Protein AF-A0A1Y0ID50-F1 (afdb_monomer)

pLDDT: mean 90.46, std 11.88, range [51.97, 98.62]

Structure (mmCIF, N/CA/C/O backbone):
data_AF-A0A1Y0ID50-F1
#
_entry.id   AF-A0A1Y0ID50-F1
#
loop_
_atom_site.group_PDB
_atom_site.id
_atom_site.type_symbol
_atom_site.label_atom_id
_atom_site.label_alt_id
_atom_site.label_comp_id
_atom_site.label_asym_id
_atom_site.label_entity_id
_atom_site.label_seq_id
_atom_site.pdbx_PDB_ins_code
_atom_site.Cartn_x
_atom_site.Cartn_y
_atom_site.Cartn_z
_atom_site.occupancy
_atom_site.B_iso_or_equiv
_atom_site.auth_seq_id
_atom_site.auth_comp_id
_atom_site.auth_asym_id
_atom_site.auth_atom_id
_atom_site.pdbx_PDB_model_num
ATOM 1 N N . MET A 1 1 ? -12.983 4.191 16.875 1.00 61.50 1 MET A N 1
ATOM 2 C CA . MET A 1 1 ? -12.621 2.887 16.275 1.00 61.50 1 MET A CA 1
ATOM 3 C C . MET A 1 1 ? -11.115 2.748 16.394 1.00 61.50 1 MET A C 1
ATOM 5 O O . MET A 1 1 ? -10.448 3.766 16.255 1.00 61.50 1 MET A O 1
ATOM 9 N N . SER A 1 2 ? -10.588 1.576 16.750 1.00 88.12 2 SER A N 1
ATOM 10 C CA . SER A 1 2 ? -9.139 1.399 16.922 1.00 88.12 2 SER A CA 1
ATOM 11 C C . SER A 1 2 ? -8.603 0.667 15.705 1.00 88.12 2 SER A C 1
ATOM 13 O O . SER A 1 2 ? -8.829 -0.530 15.563 1.00 88.12 2 SER A O 1
ATOM 15 N N . VAL A 1 3 ? -7.922 1.388 14.813 1.00 95.94 3 VAL A N 1
ATOM 16 C CA . VAL A 1 3 ? -7.411 0.777 13.586 1.00 95.94 3 VAL A CA 1
ATOM 17 C C . VAL A 1 3 ? -6.294 -0.201 13.919 1.00 95.94 3 VAL A C 1
ATOM 19 O O . VAL A 1 3 ? -5.360 0.111 14.673 1.00 95.94 3 VAL A O 1
ATOM 22 N N . LYS A 1 4 ? -6.358 -1.384 13.306 1.00 97.50 4 LYS A N 1
ATOM 23 C CA . LYS A 1 4 ? -5.331 -2.415 13.429 1.00 97.50 4 LYS A CA 1
ATOM 24 C C . LYS A 1 4 ? -4.657 -2.655 12.087 1.00 97.50 4 LYS A C 1
ATOM 26 O O . LYS A 1 4 ? -5.315 -2.979 11.104 1.00 97.50 4 LYS A O 1
ATOM 31 N N . ILE A 1 5 ? -3.332 -2.525 12.074 1.00 97.94 5 ILE A N 1
ATOM 32 C CA . ILE A 1 5 ? -2.513 -2.788 10.891 1.00 97.94 5 ILE A CA 1
ATOM 33 C C . ILE A 1 5 ? -1.780 -4.117 11.065 1.00 97.94 5 ILE A C 1
ATOM 35 O O . ILE A 1 5 ? -1.059 -4.319 12.044 1.00 97.94 5 ILE A O 1
ATOM 39 N N . PHE A 1 6 ? -1.973 -5.008 10.102 1.00 98.12 6 PHE A N 1
ATOM 40 C CA . PHE A 1 6 ? -1.226 -6.242 9.909 1.00 98.12 6 PHE A CA 1
ATOM 41 C C . PHE A 1 6 ? -0.201 -6.034 8.796 1.00 98.12 6 PHE A C 1
ATOM 43 O O . PHE A 1 6 ? -0.345 -5.136 7.968 1.00 98.12 6 PHE A O 1
ATOM 50 N N . TYR A 1 7 ? 0.836 -6.863 8.775 1.00 97.94 7 TYR A N 1
ATOM 51 C CA . TYR A 1 7 ? 1.921 -6.763 7.804 1.00 97.94 7 TYR A CA 1
ATOM 52 C C . TYR A 1 7 ? 1.893 -7.989 6.897 1.00 97.94 7 TYR A C 1
ATOM 54 O O . TYR A 1 7 ? 1.926 -9.111 7.406 1.00 97.94 7 TYR 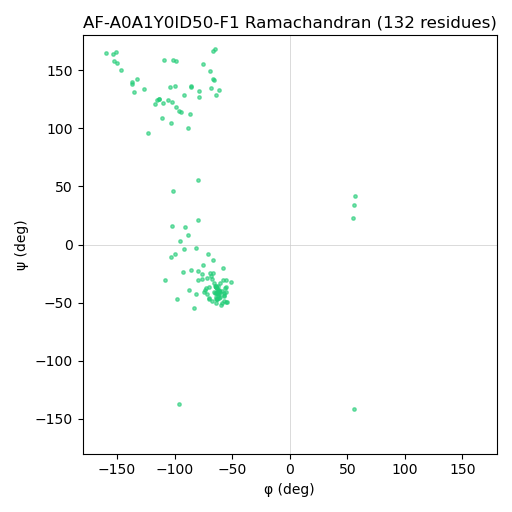A O 1
ATOM 62 N N . GLY A 1 8 ? 1.841 -7.763 5.584 1.00 97.50 8 GLY A N 1
ATOM 63 C CA . GLY A 1 8 ? 2.116 -8.789 4.580 1.00 97.50 8 GLY A CA 1
ATOM 64 C C . GLY A 1 8 ? 3.581 -9.212 4.624 1.00 97.50 8 GLY A C 1
ATOM 65 O O . GLY A 1 8 ? 4.401 -8.547 5.266 1.00 97.50 8 GLY A O 1
ATOM 66 N N . ALA A 1 9 ? 3.913 -10.316 3.963 1.00 96.75 9 ALA A N 1
ATOM 67 C CA . ALA A 1 9 ? 5.229 -10.946 4.051 1.00 96.75 9 ALA A CA 1
ATOM 68 C C . ALA A 1 9 ? 6.369 -9.964 3.723 1.00 96.75 9 ALA A C 1
ATOM 70 O O . ALA A 1 9 ? 7.287 -9.789 4.526 1.00 96.75 9 ALA A O 1
ATOM 71 N N . ASP A 1 10 ? 6.255 -9.244 2.604 1.00 95.25 10 ASP A N 1
ATOM 72 C CA . ASP A 1 10 ? 7.274 -8.290 2.153 1.00 95.25 10 ASP A CA 1
ATOM 73 C C . ASP A 1 10 ? 7.490 -7.136 3.150 1.00 95.25 10 ASP A C 1
ATOM 75 O O . ASP A 1 10 ? 8.620 -6.760 3.483 1.00 95.25 10 ASP A O 1
ATOM 79 N N . LEU A 1 11 ? 6.402 -6.570 3.675 1.00 95.44 11 LEU A N 1
ATOM 80 C CA . LEU A 1 11 ? 6.489 -5.465 4.622 1.00 95.44 11 LEU A CA 1
ATOM 81 C C . LEU A 1 11 ? 6.904 -5.922 6.027 1.00 95.44 11 LEU A C 1
ATOM 83 O O . LEU A 1 11 ? 7.538 -5.158 6.761 1.00 95.44 11 LEU A O 1
ATOM 87 N N . LEU A 1 12 ? 6.571 -7.155 6.414 1.00 96.62 12 LEU A N 1
ATOM 88 C CA . LEU A 1 12 ? 6.920 -7.737 7.708 1.00 96.62 12 LEU A CA 1
ATOM 89 C C . LEU A 1 12 ? 8.438 -7.798 7.893 1.00 96.62 12 LEU A C 1
ATOM 91 O O . LEU A 1 12 ? 8.930 -7.461 8.974 1.00 96.62 12 LEU A O 1
ATOM 95 N N . GLU A 1 13 ? 9.175 -8.158 6.844 1.00 95.69 13 GLU A N 1
ATOM 96 C CA . GLU A 1 13 ? 10.641 -8.164 6.844 1.00 95.69 13 GLU A CA 1
ATOM 97 C C . GLU A 1 13 ? 11.208 -6.748 7.003 1.00 95.69 13 GLU A C 1
ATOM 99 O O . GLU A 1 13 ? 12.181 -6.529 7.725 1.00 95.69 13 GLU A O 1
ATOM 104 N N . LYS A 1 14 ? 10.541 -5.752 6.412 1.00 95.88 14 LYS A N 1
ATOM 105 C CA . LYS A 1 14 ? 10.982 -4.349 6.372 1.00 95.88 14 LYS A CA 1
ATOM 106 C C . LYS A 1 14 ? 10.450 -3.496 7.528 1.00 95.88 14 LYS A C 1
ATOM 108 O O . LYS A 1 14 ? 10.849 -2.341 7.668 1.00 95.88 14 LYS A O 1
ATOM 113 N N . LYS A 1 15 ? 9.602 -4.040 8.411 1.00 95.06 15 LYS A N 1
ATOM 114 C CA . LYS A 1 15 ? 8.920 -3.288 9.491 1.00 95.06 15 LYS A CA 1
ATOM 115 C C . LYS A 1 15 ? 9.857 -2.575 10.467 1.00 95.06 15 LYS A C 1
ATOM 117 O O . LYS A 1 15 ? 9.435 -1.695 11.214 1.00 95.06 15 LYS A O 1
ATOM 122 N N . HIS A 1 16 ? 11.115 -3.001 10.537 1.00 95.56 16 HIS A N 1
ATOM 123 C CA . HIS A 1 16 ? 12.109 -2.421 11.430 1.00 95.56 16 HIS A CA 1
ATOM 124 C C . HIS A 1 16 ? 12.700 -1.113 10.875 1.00 95.56 16 HIS A C 1
ATOM 126 O O . HIS A 1 16 ? 13.152 -0.283 11.668 1.00 95.56 16 HIS A O 1
ATOM 132 N N . ILE A 1 17 ? 12.636 -0.903 9.554 1.00 97.38 17 ILE A N 1
ATOM 133 C CA . ILE A 1 17 ? 13.181 0.267 8.860 1.00 97.38 17 ILE A CA 1
ATOM 134 C C . ILE A 1 17 ? 12.433 1.535 9.315 1.00 97.38 17 ILE A C 1
ATOM 136 O O . ILE A 1 17 ? 11.201 1.573 9.242 1.00 97.38 17 ILE A O 1
ATOM 140 N N . PRO A 1 18 ? 13.134 2.605 9.749 1.00 97.12 18 PRO A N 1
ATOM 141 C CA . PRO A 1 18 ? 12.492 3.822 10.256 1.00 97.12 18 PRO A CA 1
ATOM 142 C C . PRO A 1 18 ? 11.493 4.460 9.285 1.00 97.12 18 PRO A C 1
ATOM 144 O O . PRO A 1 18 ? 10.407 4.859 9.699 1.00 97.12 18 PRO A O 1
ATOM 147 N N . ALA A 1 19 ? 11.823 4.504 7.991 1.00 94.81 19 ALA A N 1
ATOM 148 C CA . ALA A 1 19 ? 10.931 5.038 6.962 1.00 94.81 19 ALA A CA 1
ATOM 149 C C . ALA A 1 19 ? 9.625 4.230 6.849 1.00 94.81 19 ALA A C 1
ATOM 151 O O . ALA A 1 19 ? 8.547 4.815 6.785 1.00 94.81 19 ALA A O 1
ATOM 152 N N . VAL A 1 20 ? 9.704 2.895 6.911 1.00 96.38 20 VAL A N 1
ATOM 153 C CA . VAL A 1 20 ? 8.528 2.009 6.893 1.00 96.38 20 VAL A CA 1
ATOM 154 C C . VAL A 1 20 ? 7.661 2.245 8.126 1.00 96.38 20 VAL A C 1
ATOM 156 O O . VAL A 1 20 ? 6.454 2.430 7.999 1.00 96.38 20 VAL A O 1
ATOM 159 N N . LYS A 1 21 ? 8.265 2.313 9.320 1.00 97.12 21 LYS A N 1
ATOM 160 C CA . LYS A 1 21 ? 7.530 2.622 10.559 1.00 97.12 21 LYS A CA 1
ATOM 161 C C . LYS A 1 21 ? 6.791 3.949 10.460 1.00 97.12 21 LYS A C 1
ATOM 163 O O . LYS A 1 21 ? 5.637 4.031 10.866 1.00 97.12 21 LYS A O 1
ATOM 168 N N . HIS A 1 22 ? 7.450 4.967 9.908 1.00 95.81 22 HIS A N 1
ATOM 169 C CA . HIS A 1 22 ? 6.859 6.287 9.747 1.00 95.81 22 HIS A CA 1
ATOM 170 C C . HIS A 1 22 ? 5.645 6.261 8.810 1.00 95.81 22 HIS A C 1
ATOM 172 O O . HIS A 1 22 ? 4.594 6.782 9.179 1.00 95.81 22 HIS A O 1
ATOM 178 N N . VAL A 1 23 ? 5.760 5.599 7.653 1.00 96.50 23 VAL A N 1
ATOM 179 C CA . VAL A 1 23 ? 4.642 5.441 6.708 1.00 96.50 23 VAL A CA 1
ATOM 180 C C . VAL A 1 23 ? 3.486 4.678 7.346 1.00 96.50 23 VAL A C 1
ATOM 182 O O . VAL A 1 23 ? 2.346 5.117 7.258 1.00 96.50 23 VAL A O 1
ATOM 185 N N . ILE A 1 24 ? 3.751 3.569 8.038 1.00 97.88 24 ILE A N 1
ATOM 186 C CA . ILE A 1 24 ? 2.686 2.746 8.624 1.00 97.88 24 ILE A CA 1
ATOM 187 C C . ILE A 1 24 ? 1.994 3.431 9.803 1.00 97.88 24 ILE A C 1
ATOM 189 O O . ILE A 1 24 ? 0.773 3.340 9.927 1.00 97.88 24 ILE A O 1
ATOM 193 N N . GLN A 1 25 ? 2.735 4.172 10.627 1.00 96.56 25 GLN A N 1
ATOM 194 C CA . GLN A 1 25 ? 2.144 4.978 11.692 1.00 96.56 25 GLN A CA 1
ATOM 195 C C . GLN A 1 25 ? 1.240 6.077 11.118 1.00 96.56 25 GLN A C 1
ATOM 197 O O . GLN A 1 25 ? 0.092 6.211 11.537 1.00 96.56 25 GLN A O 1
ATOM 202 N N . ALA A 1 26 ? 1.715 6.804 10.104 1.00 96.00 26 ALA A N 1
ATOM 203 C CA . ALA A 1 26 ? 0.910 7.820 9.439 1.00 96.00 26 ALA A CA 1
ATOM 204 C C . ALA A 1 26 ? -0.312 7.208 8.730 1.00 96.00 26 ALA A C 1
ATOM 206 O O . ALA A 1 26 ? -1.382 7.811 8.714 1.00 96.00 26 ALA A O 1
ATOM 207 N N . PHE A 1 27 ? -0.177 6.013 8.146 1.00 97.50 27 PHE A N 1
ATOM 208 C CA . PHE A 1 27 ? -1.284 5.310 7.495 1.00 97.50 27 PHE A CA 1
ATOM 209 C C . PHE A 1 27 ? -2.361 4.912 8.504 1.00 97.50 27 PHE A C 1
ATOM 211 O O . PHE A 1 27 ? -3.550 5.090 8.243 1.00 97.50 27 PHE A O 1
ATOM 218 N N . LYS A 1 28 ? -1.953 4.432 9.683 1.00 97.38 28 LYS A N 1
ATOM 219 C CA . LYS A 1 28 ? -2.875 4.154 10.784 1.00 97.38 28 LYS A CA 1
ATOM 220 C C . LYS A 1 28 ? -3.642 5.414 11.190 1.00 97.38 28 LYS A C 1
ATOM 222 O O . LYS A 1 28 ? -4.867 5.381 11.219 1.00 97.38 28 LYS A O 1
ATOM 227 N N . GLU A 1 29 ? -2.944 6.524 11.422 1.00 95.81 29 GLU A N 1
ATOM 228 C CA . GLU A 1 29 ? -3.571 7.814 11.749 1.00 95.81 29 GLU A CA 1
ATOM 229 C C . GLU A 1 29 ? -4.528 8.277 10.646 1.00 95.81 29 GLU A C 1
ATOM 231 O O . GLU A 1 29 ? -5.629 8.754 10.933 1.00 95.81 29 GLU A O 1
ATOM 236 N N . TYR A 1 30 ? -4.151 8.084 9.379 1.00 95.69 30 TYR A N 1
ATOM 237 C CA . TYR A 1 30 ? -5.025 8.369 8.250 1.00 95.69 30 TYR A CA 1
ATOM 238 C C . TYR A 1 30 ? -6.311 7.538 8.331 1.00 95.69 30 TYR A C 1
ATOM 240 O O . TYR A 1 30 ? -7.399 8.109 8.291 1.00 95.69 30 TYR A O 1
ATOM 248 N N . LYS A 1 31 ? -6.229 6.217 8.502 1.00 96.19 31 LYS A N 1
ATOM 249 C CA . LYS A 1 31 ? -7.42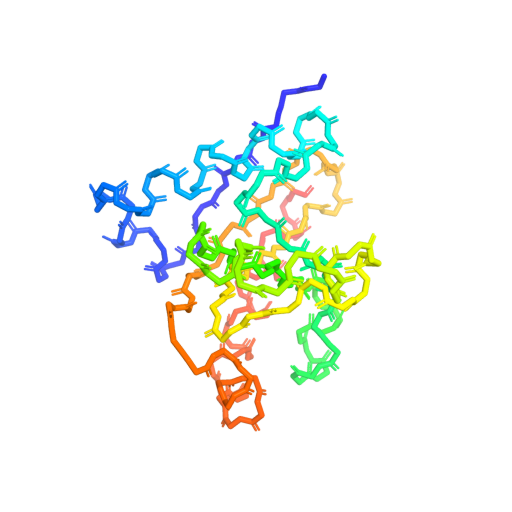5 5.361 8.567 1.00 96.19 31 LYS A CA 1
ATOM 250 C C . LYS A 1 31 ? -8.266 5.589 9.827 1.00 96.19 31 LYS A C 1
ATOM 252 O O . LYS A 1 31 ? -9.477 5.412 9.771 1.00 96.19 31 LYS A O 1
ATOM 257 N N . GLU A 1 32 ? -7.672 6.045 10.931 1.00 95.50 32 GLU A N 1
ATOM 258 C CA . GLU A 1 32 ? -8.410 6.410 12.152 1.00 95.50 32 GLU A CA 1
ATOM 259 C C . GLU A 1 32 ? -9.176 7.727 12.009 1.00 95.50 32 GLU A C 1
ATOM 261 O O . GLU A 1 32 ? -10.290 7.860 12.515 1.00 95.50 32 GLU A O 1
ATOM 266 N N . THR A 1 33 ? -8.580 8.711 11.336 1.00 94.19 33 THR A N 1
ATOM 267 C CA . THR A 1 33 ? -9.105 10.087 11.279 1.00 94.19 33 THR A CA 1
ATOM 268 C C . THR A 1 33 ? -9.795 10.425 9.963 1.00 94.19 33 THR A C 1
ATOM 270 O O . THR A 1 33 ? -10.416 11.481 9.841 1.00 94.19 33 THR A O 1
ATOM 273 N N . ASN A 1 34 ? -9.650 9.560 8.959 1.00 91.50 34 ASN A N 1
ATOM 274 C CA . ASN A 1 34 ? -9.977 9.820 7.560 1.00 91.50 34 ASN A CA 1
ATOM 275 C C . ASN A 1 34 ? -9.271 11.072 6.984 1.00 91.50 34 ASN A C 1
ATOM 277 O O . ASN A 1 34 ? -9.721 11.662 5.998 1.00 91.50 34 ASN A O 1
ATOM 281 N N . ASN A 1 35 ? -8.152 11.494 7.589 1.00 90.25 35 ASN A N 1
ATOM 282 C CA . ASN A 1 35 ? -7.348 12.626 7.139 1.00 90.25 35 ASN A CA 1
ATOM 283 C C . ASN A 1 35 ? -5.991 12.152 6.578 1.00 90.25 35 ASN A C 1
ATOM 285 O O . ASN A 1 35 ? -5.125 11.751 7.352 1.00 90.25 35 ASN A O 1
ATOM 289 N N . PRO A 1 36 ? -5.754 12.230 5.253 1.00 87.88 36 PRO A N 1
ATOM 290 C CA . PRO A 1 36 ? -4.507 11.758 4.635 1.00 87.88 36 PRO A CA 1
ATOM 291 C C . PRO A 1 36 ? -3.290 12.646 4.948 1.00 87.88 36 PRO A C 1
ATOM 293 O O . PRO A 1 36 ? -2.153 12.323 4.587 1.00 87.88 36 PRO A O 1
ATOM 296 N N . GLY A 1 37 ? -3.514 13.802 5.581 1.00 86.19 37 GLY A N 1
ATOM 297 C CA . GLY A 1 37 ? -2.473 14.766 5.896 1.00 86.19 37 GLY A CA 1
ATOM 298 C C . GLY A 1 37 ? -1.698 15.211 4.653 1.00 86.19 37 GLY A C 1
ATOM 299 O O . GLY A 1 37 ? -2.250 15.410 3.563 1.00 86.19 37 GLY A O 1
ATOM 300 N N . THR A 1 38 ? -0.388 15.385 4.835 1.00 85.00 38 THR A N 1
ATOM 301 C CA . THR A 1 38 ? 0.541 15.754 3.754 1.00 85.00 38 THR A CA 1
ATOM 302 C C . THR A 1 38 ? 1.316 14.566 3.190 1.00 85.00 38 THR A C 1
ATOM 304 O O . THR A 1 38 ? 1.980 14.734 2.173 1.00 85.00 38 THR A O 1
ATOM 307 N N . MET A 1 39 ? 1.216 13.388 3.820 1.00 88.88 39 MET A N 1
ATOM 308 C CA . MET A 1 39 ? 1.943 12.188 3.404 1.00 88.88 39 MET A CA 1
ATOM 309 C C . MET A 1 39 ? 1.183 11.381 2.358 1.00 88.88 39 MET A C 1
ATOM 311 O O . MET A 1 39 ? 1.810 10.884 1.432 1.00 88.88 39 MET A O 1
ATOM 315 N N . PHE A 1 40 ? -0.139 11.255 2.472 1.00 91.94 40 PHE A N 1
ATOM 316 C CA . PHE A 1 40 ? -0.908 10.417 1.555 1.00 91.94 40 PHE A CA 1
ATOM 317 C C . PHE A 1 40 ? -1.575 11.243 0.462 1.00 91.94 40 PHE A C 1
ATOM 319 O O . PHE A 1 40 ? -2.098 12.336 0.699 1.00 91.94 40 PHE A O 1
ATOM 326 N N . GLY A 1 41 ? -1.498 10.734 -0.760 1.00 90.50 41 GLY A N 1
ATOM 327 C CA . GLY A 1 41 ? -2.122 11.292 -1.945 1.00 90.50 41 GLY A CA 1
ATOM 328 C C . GLY A 1 41 ? -3.458 10.632 -2.243 1.00 90.50 41 GLY A C 1
ATOM 329 O O . GLY A 1 41 ? -4.280 10.429 -1.351 1.00 90.50 41 GLY A O 1
ATOM 330 N N . ARG A 1 42 ? -3.683 10.341 -3.521 1.00 90.81 42 ARG A N 1
ATOM 331 C CA . ARG A 1 42 ? -4.826 9.567 -3.982 1.00 90.81 42 ARG A CA 1
ATOM 332 C C . ARG A 1 42 ? -4.761 8.170 -3.367 1.00 90.81 42 ARG A C 1
ATOM 334 O O . ARG A 1 42 ? -3.713 7.532 -3.384 1.00 90.81 42 ARG A O 1
ATOM 341 N N . ASP A 1 43 ? -5.894 7.738 -2.839 1.00 95.00 43 ASP A N 1
ATOM 342 C CA . ASP A 1 43 ? -6.145 6.383 -2.359 1.00 95.00 43 ASP A CA 1
ATOM 343 C C . ASP A 1 43 ? -7.137 5.751 -3.337 1.00 95.00 43 ASP A C 1
ATOM 345 O O . ASP A 1 43 ? -8.185 6.348 -3.619 1.00 95.00 43 ASP A O 1
ATOM 349 N N . ALA A 1 44 ? -6.763 4.638 -3.957 1.00 94.94 44 ALA A N 1
ATOM 350 C CA . ALA A 1 44 ? -7.535 4.034 -5.029 1.00 94.94 44 ALA A CA 1
ATOM 351 C C . ALA A 1 44 ? -7.435 2.511 -5.019 1.00 94.94 44 ALA A C 1
ATOM 353 O O . ALA A 1 44 ? -6.409 1.931 -4.674 1.00 94.94 44 ALA A O 1
ATOM 354 N N . ILE A 1 45 ? -8.503 1.873 -5.491 1.00 96.69 45 ILE A N 1
ATOM 355 C CA . ILE A 1 45 ? -8.514 0.439 -5.747 1.00 96.69 45 ILE A CA 1
ATOM 356 C C . ILE A 1 45 ? -7.560 0.093 -6.901 1.00 96.69 45 ILE A C 1
ATOM 358 O O . ILE A 1 45 ? -7.449 0.817 -7.898 1.00 96.69 45 ILE A O 1
ATOM 362 N N . THR A 1 46 ? -6.882 -1.039 -6.768 1.00 96.25 46 THR A N 1
ATOM 363 C CA . THR A 1 46 ? -5.993 -1.611 -7.776 1.00 96.25 46 THR A CA 1
ATOM 364 C C . THR A 1 46 ? -6.810 -2.498 -8.709 1.00 96.25 46 THR A C 1
ATOM 366 O O . THR A 1 46 ? -7.149 -3.629 -8.383 1.00 96.25 46 THR A O 1
ATOM 369 N N . TYR A 1 47 ? -7.156 -1.978 -9.888 1.00 94.56 47 TYR A N 1
ATOM 370 C CA . TYR A 1 47 ? -8.024 -2.684 -10.843 1.00 94.56 47 TYR A CA 1
ATOM 371 C C . TYR A 1 47 ? -7.336 -3.821 -11.608 1.00 94.56 47 TYR A C 1
ATOM 373 O O . TYR A 1 47 ? -8.011 -4.627 -12.253 1.00 94.56 47 TYR A O 1
ATOM 381 N N . ARG A 1 48 ? -6.000 -3.845 -11.623 1.00 92.25 48 ARG A N 1
ATOM 382 C CA . ARG A 1 48 ? -5.206 -4.811 -12.382 1.00 92.25 48 ARG A CA 1
ATOM 383 C C . ARG A 1 48 ? -4.037 -5.323 -11.542 1.00 92.25 48 ARG A C 1
ATOM 385 O O . ARG A 1 48 ? -3.416 -4.510 -10.864 1.00 92.25 48 ARG A O 1
ATOM 392 N N . PRO A 1 49 ? -3.726 -6.629 -11.610 1.00 95.44 49 PRO A N 1
ATOM 393 C CA . PRO A 1 49 ? -4.485 -7.689 -12.282 1.00 95.44 49 PRO A CA 1
ATOM 394 C C . PRO A 1 49 ? -5.861 -7.920 -11.627 1.00 95.44 49 PRO A C 1
ATOM 396 O O . PRO A 1 49 ? -6.147 -7.399 -10.554 1.00 95.44 49 PRO A O 1
ATOM 399 N N . ARG A 1 50 ? -6.742 -8.684 -12.289 1.00 96.44 50 ARG A N 1
ATOM 400 C CA . ARG A 1 50 ? -8.128 -8.907 -11.827 1.00 96.44 50 ARG A CA 1
ATOM 401 C C . ARG A 1 50 ? -8.204 -9.467 -10.399 1.00 96.44 50 ARG A C 1
ATOM 403 O O . ARG A 1 50 ? -9.081 -9.063 -9.650 1.00 96.44 50 ARG A O 1
ATOM 410 N N . SER A 1 51 ? -7.272 -10.336 -10.028 1.00 97.25 51 SER A N 1
ATOM 411 C CA . SER A 1 51 ? -7.124 -10.883 -8.673 1.00 97.25 51 SER A CA 1
ATOM 412 C C . SER A 1 51 ? -6.938 -9.791 -7.614 1.00 97.25 51 SER A C 1
ATOM 414 O O . SER A 1 51 ? -7.563 -9.849 -6.564 1.00 97.25 51 SER A O 1
ATOM 416 N N . ALA A 1 52 ? -6.142 -8.754 -7.898 1.00 97.31 52 ALA A N 1
ATOM 417 C CA . ALA A 1 52 ? -5.950 -7.632 -6.983 1.00 97.31 52 ALA A CA 1
ATOM 418 C C . ALA A 1 52 ? -7.254 -6.851 -6.762 1.00 97.31 52 ALA A C 1
ATOM 420 O O . ALA A 1 52 ? -7.531 -6.415 -5.648 1.00 97.31 52 ALA A O 1
ATOM 421 N N . PHE A 1 53 ? -8.076 -6.724 -7.806 1.00 97.44 53 PHE A N 1
ATOM 422 C CA . PHE A 1 53 ? -9.394 -6.106 -7.700 1.00 97.44 53 PHE A CA 1
ATOM 423 C C . PHE A 1 53 ? -10.381 -6.973 -6.907 1.00 97.44 53 PHE A C 1
ATOM 425 O O . PHE A 1 53 ? -11.082 -6.462 -6.038 1.00 97.44 53 PHE A O 1
ATOM 432 N N . GLU A 1 54 ? -10.433 -8.277 -7.193 1.00 97.25 54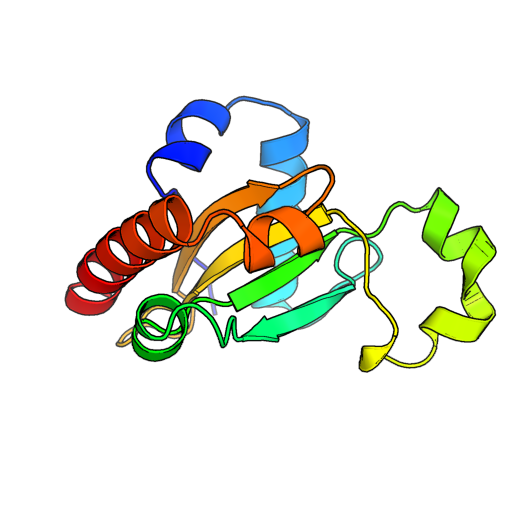 GLU A N 1
ATOM 433 C CA . GLU A 1 54 ? -11.329 -9.227 -6.516 1.00 97.25 54 GLU A CA 1
ATOM 434 C C . GLU A 1 54 ? -11.028 -9.332 -5.015 1.00 97.25 54 GLU A C 1
ATOM 436 O O . GLU A 1 54 ? -11.954 -9.390 -4.206 1.00 97.25 54 GLU A O 1
ATOM 441 N N . GLU A 1 55 ? -9.751 -9.247 -4.643 1.00 97.44 55 GLU A N 1
ATOM 442 C CA . GLU A 1 55 ? -9.297 -9.271 -3.250 1.00 97.44 55 GLU A CA 1
ATOM 443 C C . GLU A 1 55 ? -9.190 -7.881 -2.611 1.00 97.44 55 GLU A C 1
ATOM 445 O O . GLU A 1 55 ? -8.606 -7.737 -1.539 1.00 97.44 55 GLU A O 1
ATOM 450 N N . ASP A 1 56 ? -9.794 -6.863 -3.235 1.00 97.31 56 ASP A N 1
ATOM 451 C CA . ASP A 1 56 ? -9.950 -5.517 -2.674 1.00 97.31 56 ASP A CA 1
ATOM 452 C C . ASP A 1 56 ? -8.606 -4.883 -2.272 1.00 97.31 56 ASP A C 1
ATOM 454 O O . ASP A 1 56 ? -8.465 -4.274 -1.211 1.00 97.31 56 ASP A O 1
ATOM 458 N N . ILE A 1 57 ? -7.581 -5.052 -3.113 1.00 98.19 57 ILE A N 1
ATOM 459 C CA . ILE A 1 57 ? -6.278 -4.420 -2.914 1.00 98.19 57 ILE A CA 1
ATOM 460 C C . ILE A 1 57 ? -6.353 -2.966 -3.364 1.00 98.19 57 ILE A C 1
ATOM 462 O O . ILE A 1 57 ? -6.655 -2.653 -4.514 1.00 98.19 57 IL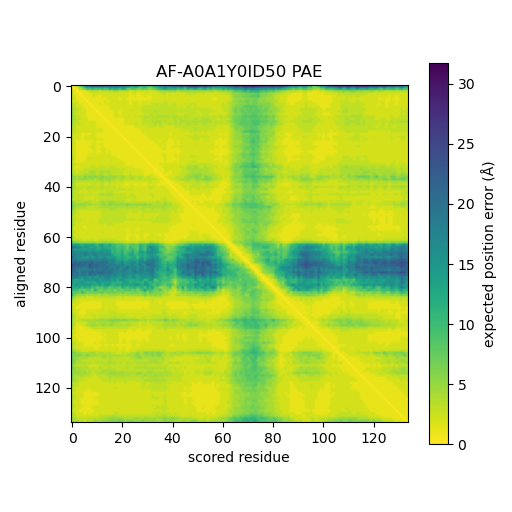E A O 1
ATOM 466 N N . HIS A 1 58 ? -5.962 -2.062 -2.479 1.00 98.31 58 HIS A N 1
ATOM 467 C CA . HIS A 1 58 ? -5.837 -0.631 -2.728 1.00 98.31 58 HIS A CA 1
ATOM 468 C C . HIS A 1 58 ? -4.370 -0.219 -2.766 1.00 98.31 58 HIS A C 1
ATOM 470 O O . HIS A 1 58 ? -3.498 -0.879 -2.199 1.00 98.31 58 HIS A O 1
ATOM 476 N N . HIS A 1 59 ? -4.110 0.914 -3.404 1.00 97.31 59 HIS A N 1
ATOM 477 C CA . HIS A 1 59 ? -2.854 1.633 -3.305 1.00 97.31 59 HIS A CA 1
ATOM 478 C C . HIS A 1 59 ? -3.127 3.078 -2.905 1.00 97.31 59 HIS A C 1
ATOM 480 O O . HIS A 1 59 ? -3.993 3.758 -3.459 1.00 97.31 59 HIS A O 1
ATOM 486 N N . VAL A 1 60 ? -2.352 3.565 -1.943 1.00 96.31 60 VAL A N 1
ATOM 487 C CA . VAL A 1 60 ? -2.345 4.977 -1.577 1.00 96.31 60 VAL A CA 1
ATOM 488 C C . VAL A 1 60 ? -0.998 5.584 -1.925 1.00 96.31 60 VAL A C 1
ATOM 490 O O . VAL A 1 60 ? 0.049 5.090 -1.506 1.00 96.31 60 VAL A O 1
ATOM 493 N N . HIS A 1 61 ? -1.016 6.656 -2.711 1.00 94.62 61 HIS A N 1
ATOM 494 C CA . HIS A 1 61 ? 0.203 7.343 -3.121 1.00 94.62 61 HIS A CA 1
ATOM 495 C C . HIS A 1 61 ? 0.908 7.990 -1.926 1.00 94.62 61 HIS A C 1
ATOM 497 O O . HIS A 1 61 ? 0.258 8.573 -1.054 1.00 94.62 61 HIS A O 1
ATOM 503 N N . LEU A 1 62 ? 2.239 7.934 -1.908 1.00 92.44 62 LEU A N 1
ATOM 504 C CA . LEU A 1 62 ? 3.074 8.609 -0.917 1.00 92.44 62 LEU A CA 1
ATOM 505 C C . LEU A 1 62 ? 3.599 9.913 -1.519 1.00 92.44 62 LEU A C 1
ATOM 507 O O . LEU A 1 62 ? 4.289 9.926 -2.533 1.00 92.44 62 LEU A O 1
ATOM 511 N N . LEU A 1 63 ? 3.256 11.043 -0.921 1.00 86.44 63 LEU A N 1
ATOM 512 C CA . LEU A 1 63 ? 3.661 12.351 -1.413 1.00 86.44 63 LEU A CA 1
ATOM 513 C C . LEU A 1 63 ? 4.969 12.779 -0.761 1.00 86.44 63 LEU A C 1
ATOM 515 O O . LEU A 1 63 ? 5.086 12.847 0.465 1.00 86.44 63 LEU A O 1
ATOM 519 N N . ASN A 1 64 ? 5.935 13.178 -1.582 1.00 74.62 64 ASN A N 1
ATOM 520 C CA . ASN A 1 64 ? 7.095 13.896 -1.088 1.00 74.62 64 ASN A CA 1
ATOM 521 C C . ASN A 1 64 ? 6.724 15.372 -0.843 1.00 74.62 64 ASN A C 1
ATOM 523 O O . ASN A 1 64 ? 6.154 16.054 -1.698 1.00 74.62 64 ASN A O 1
ATOM 527 N N . LYS A 1 65 ? 7.094 15.908 0.326 1.00 66.75 65 LYS A N 1
ATOM 528 C CA . LYS A 1 65 ? 6.880 17.317 0.702 1.00 66.75 65 LYS A CA 1
ATOM 529 C C . LYS A 1 65 ? 7.478 18.301 -0.313 1.00 66.75 65 LYS A C 1
ATOM 531 O O . LYS A 1 65 ? 6.952 19.404 -0.468 1.00 66.75 65 LYS A O 1
ATOM 536 N N . GLN A 1 66 ? 8.568 17.930 -0.987 1.00 65.88 66 GLN A N 1
ATOM 537 C CA . GLN A 1 66 ? 9.176 18.741 -2.046 1.00 65.88 66 GLN A CA 1
ATOM 538 C C . GLN A 1 66 ? 8.295 18.771 -3.301 1.00 65.88 66 GLN A C 1
ATOM 540 O O . GLN A 1 66 ? 7.978 19.855 -3.792 1.00 65.88 66 GLN A O 1
ATOM 545 N N . GLU A 1 67 ? 7.799 17.618 -3.752 1.00 62.03 67 GLU A N 1
ATOM 546 C CA . GLU A 1 67 ? 6.869 17.533 -4.885 1.00 62.03 67 GLU A CA 1
ATOM 547 C C . GLU A 1 67 ? 5.554 18.258 -4.600 1.00 62.03 67 GLU A C 1
ATOM 549 O O . GLU A 1 67 ? 5.048 18.982 -5.457 1.00 62.03 67 GLU A O 1
ATOM 554 N N . PHE A 1 68 ? 5.039 18.148 -3.371 1.00 61.28 68 PHE A N 1
ATOM 555 C CA . PHE A 1 68 ? 3.825 18.846 -2.957 1.00 61.28 68 PHE A CA 1
ATOM 556 C C . PHE A 1 68 ? 3.975 20.369 -3.030 1.00 61.28 68 PHE A C 1
ATOM 558 O O . PHE A 1 68 ? 3.056 21.069 -3.457 1.00 61.28 68 PHE A O 1
ATOM 565 N N . LYS A 1 69 ? 5.138 20.904 -2.634 1.00 61.75 69 LYS A N 1
ATOM 566 C CA . LYS A 1 69 ? 5.422 22.343 -2.735 1.00 61.75 69 LYS A CA 1
ATOM 567 C C . LYS A 1 69 ? 5.498 22.808 -4.189 1.00 61.75 69 LYS A C 1
ATOM 569 O O . LYS A 1 69 ? 4.965 23.872 -4.492 1.00 61.75 69 LYS A O 1
ATOM 574 N N . LEU A 1 70 ? 6.115 22.016 -5.065 1.00 59.53 70 LEU A N 1
ATOM 575 C CA . LEU A 1 70 ? 6.288 22.348 -6.483 1.00 59.53 70 LEU A CA 1
ATOM 576 C C . LEU A 1 70 ? 4.977 22.233 -7.276 1.00 59.53 70 LEU A C 1
ATOM 578 O O . LEU A 1 70 ? 4.694 23.069 -8.128 1.00 59.53 70 LEU A O 1
ATOM 582 N N . LYS A 1 71 ? 4.139 21.240 -6.960 1.00 60.72 71 LYS A N 1
ATOM 583 C CA . LYS A 1 71 ? 2.889 20.937 -7.680 1.00 60.72 71 LYS A CA 1
ATOM 584 C C . LYS A 1 71 ? 1.629 21.428 -6.948 1.00 60.72 71 LYS A C 1
ATOM 586 O O . LYS A 1 71 ? 0.519 21.031 -7.295 1.00 60.72 71 LYS A O 1
ATOM 591 N N . LYS A 1 72 ? 1.765 22.320 -5.956 1.00 58.25 72 LYS A N 1
ATOM 592 C CA . LYS A 1 72 ? 0.696 22.751 -5.024 1.00 58.25 72 LYS A CA 1
ATOM 593 C C . LYS A 1 72 ? -0.608 23.207 -5.700 1.00 58.25 72 LYS A C 1
ATOM 595 O O . LYS A 1 72 ? -1.679 23.032 -5.126 1.00 58.25 72 LYS A O 1
ATOM 600 N N . LEU A 1 73 ? -0.530 23.804 -6.892 1.00 55.94 73 LEU A N 1
ATOM 601 C CA . LEU A 1 73 ? -1.701 24.218 -7.680 1.00 55.94 73 LEU A CA 1
ATOM 602 C C . LEU A 1 73 ? -2.428 23.028 -8.332 1.00 55.94 73 LEU A C 1
ATOM 604 O O . LEU A 1 73 ? -3.653 22.982 -8.283 1.00 55.94 73 LEU A O 1
ATOM 608 N N . TYR A 1 74 ? -1.685 22.053 -8.861 1.00 51.97 74 TYR A N 1
ATOM 609 C CA . TYR A 1 74 ? -2.209 20.851 -9.528 1.00 51.97 74 TYR A CA 1
ATOM 610 C C . TYR A 1 74 ? -2.741 19.799 -8.542 1.00 51.97 74 TYR A C 1
ATOM 612 O O . TYR A 1 74 ? -3.642 19.037 -8.867 1.00 51.97 74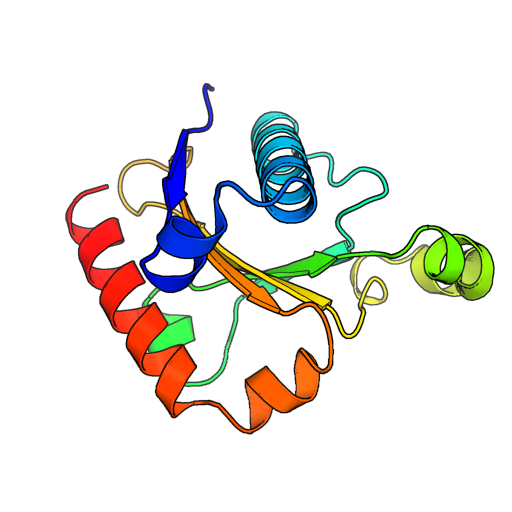 TYR A O 1
ATOM 620 N N . LEU A 1 75 ? -2.235 19.798 -7.307 1.00 57.97 75 LEU A N 1
ATOM 621 C CA . LEU A 1 75 ? -2.604 18.854 -6.242 1.00 57.97 75 LEU A CA 1
ATOM 622 C C . LEU A 1 75 ? -3.804 19.306 -5.388 1.00 57.97 75 LEU A C 1
ATOM 624 O O . LEU A 1 75 ? -4.085 18.696 -4.354 1.00 57.97 75 LEU A O 1
ATOM 628 N N . ARG A 1 76 ? -4.490 20.396 -5.773 1.00 61.34 76 ARG A N 1
ATOM 629 C CA . ARG A 1 76 ? -5.712 20.864 -5.088 1.00 61.34 76 ARG A CA 1
ATOM 630 C C . ARG A 1 76 ? -6.862 19.872 -5.230 1.00 61.34 76 ARG A C 1
ATOM 632 O O . ARG A 1 76 ? -7.660 19.741 -4.306 1.00 61.34 76 ARG A O 1
ATOM 639 N N . ASP A 1 77 ? -6.921 19.186 -6.365 1.00 65.88 77 ASP A N 1
ATOM 640 C CA . ASP A 1 77 ? -7.847 18.086 -6.579 1.00 65.88 77 ASP A CA 1
ATOM 641 C C . ASP A 1 77 ? -7.259 16.770 -6.048 1.00 65.88 77 ASP A C 1
ATOM 643 O O . ASP A 1 77 ? -6.081 16.471 -6.253 1.00 65.88 77 ASP A O 1
ATOM 647 N N . LYS A 1 78 ? -8.085 15.974 -5.360 1.00 64.44 78 LYS A N 1
ATOM 648 C CA . LYS A 1 78 ? -7.655 14.711 -4.744 1.00 64.44 78 LYS A CA 1
ATOM 649 C C . LYS A 1 78 ? -7.282 13.660 -5.792 1.00 64.44 78 LYS A C 1
ATOM 651 O O . LYS A 1 78 ? -6.403 12.849 -5.509 1.00 64.44 78 LYS A O 1
ATOM 656 N N . TYR A 1 79 ? -7.887 13.684 -6.984 1.00 64.19 79 TYR A N 1
ATOM 657 C CA . TYR A 1 79 ? -7.575 12.716 -8.044 1.00 64.19 79 TYR A CA 1
ATOM 658 C C . TYR A 1 79 ? -6.205 12.957 -8.679 1.00 64.19 79 TYR A C 1
ATOM 660 O O . TYR A 1 79 ? -5.549 12.000 -9.089 1.00 64.19 79 TYR A O 1
ATOM 668 N N . SER A 1 80 ? -5.743 14.207 -8.683 1.00 67.19 80 SER A N 1
ATOM 669 C CA . SER A 1 80 ? -4.428 14.602 -9.200 1.00 67.19 80 SER A CA 1
ATOM 670 C C . SER A 1 80 ? -3.277 14.368 -8.214 1.00 67.19 80 SER A C 1
ATOM 672 O O . SER A 1 80 ? -2.123 14.613 -8.558 1.00 67.19 80 SER A O 1
ATOM 674 N N . ARG A 1 81 ? -3.552 13.902 -6.982 1.00 72.75 81 ARG A N 1
ATOM 675 C CA . ARG A 1 81 ? -2.533 13.631 -5.948 1.00 72.75 81 ARG A CA 1
ATOM 676 C C . ARG A 1 81 ? -1.820 12.291 -6.145 1.00 72.75 81 ARG A C 1
ATOM 678 O O . ARG A 1 81 ? -1.809 11.467 -5.236 1.00 72.75 81 ARG A O 1
ATOM 685 N N . THR A 1 82 ? -1.225 12.077 -7.310 1.00 78.25 82 THR A N 1
ATOM 686 C CA . THR A 1 82 ? -0.424 10.884 -7.618 1.00 78.25 82 THR A CA 1
ATOM 687 C C . THR A 1 82 ? 1.079 11.162 -7.474 1.00 78.25 82 THR A C 1
ATOM 689 O O . THR A 1 82 ? 1.529 12.310 -7.504 1.00 78.25 82 THR A O 1
ATOM 692 N N . SER A 1 83 ? 1.857 10.100 -7.277 1.00 84.75 83 SER A N 1
ATOM 693 C CA . SER A 1 83 ? 3.326 10.074 -7.223 1.00 84.75 83 SER A CA 1
ATOM 694 C C . SER A 1 83 ? 3.817 8.686 -7.644 1.00 84.75 83 SER A C 1
ATOM 696 O O . SER A 1 83 ? 3.047 7.727 -7.607 1.00 84.75 83 SER A O 1
ATOM 698 N N . ASP A 1 84 ? 5.096 8.536 -7.982 1.00 88.00 84 ASP A N 1
ATOM 699 C CA . ASP A 1 84 ? 5.677 7.225 -8.321 1.00 88.00 84 ASP A CA 1
ATOM 700 C C . ASP A 1 84 ? 6.015 6.372 -7.089 1.00 88.00 84 ASP A C 1
ATOM 702 O O . ASP A 1 84 ? 6.807 5.437 -7.161 1.00 88.00 84 ASP A O 1
ATOM 706 N N . SER A 1 85 ? 5.397 6.667 -5.946 1.00 93.25 85 SER A N 1
ATOM 707 C CA . SER A 1 85 ? 5.514 5.865 -4.733 1.00 93.25 85 SER A CA 1
ATOM 708 C C . SER A 1 85 ? 4.144 5.604 -4.126 1.00 93.25 85 SER A C 1
ATOM 710 O O . SER A 1 85 ? 3.263 6.467 -4.149 1.00 93.25 85 SER A O 1
ATOM 712 N N . CYS A 1 86 ? 3.936 4.406 -3.591 1.00 95.75 86 CYS A N 1
ATOM 713 C CA . CYS A 1 86 ? 2.667 4.024 -2.986 1.00 95.75 86 CYS A CA 1
ATOM 714 C C . CYS A 1 86 ? 2.827 2.951 -1.905 1.00 95.75 86 CYS A C 1
ATOM 716 O O . CYS A 1 86 ? 3.801 2.198 -1.871 1.00 95.75 86 CYS A O 1
ATOM 718 N N . LEU A 1 87 ? 1.841 2.890 -1.016 1.00 97.94 87 LEU A N 1
ATOM 719 C CA . LEU A 1 87 ? 1.610 1.783 -0.097 1.00 97.94 87 LEU A CA 1
ATOM 720 C C . LEU A 1 87 ? 0.461 0.939 -0.651 1.00 97.94 87 LEU A C 1
ATOM 722 O O . LEU A 1 87 ? -0.642 1.463 -0.820 1.00 97.94 87 LEU A O 1
ATOM 726 N N . PHE A 1 88 ? 0.707 -0.351 -0.875 1.00 98.38 88 PHE A N 1
ATOM 727 C CA . PHE A 1 88 ? -0.347 -1.321 -1.163 1.00 98.38 88 PHE A CA 1
ATOM 728 C C . PHE A 1 88 ? -0.928 -1.870 0.134 1.00 98.38 88 PHE A C 1
ATOM 730 O O . PHE A 1 88 ? -0.191 -2.234 1.057 1.00 98.38 88 PHE A O 1
ATOM 737 N N . TYR A 1 89 ? -2.251 -1.954 0.202 1.00 98.62 89 TYR A N 1
ATOM 738 C CA . TYR A 1 89 ? -2.948 -2.485 1.364 1.00 98.62 89 TYR A CA 1
ATOM 739 C C . TYR A 1 89 ? -4.281 -3.134 0.987 1.00 98.62 89 TYR A C 1
ATOM 741 O O . TYR A 1 89 ? -4.797 -2.929 -0.104 1.00 98.62 89 TYR A O 1
ATOM 749 N N . CYS A 1 90 ? -4.854 -3.893 1.914 1.00 98.00 90 CYS A N 1
ATOM 750 C CA . CYS A 1 90 ? -6.170 -4.507 1.783 1.00 98.00 90 CYS A CA 1
ATOM 751 C C . CYS A 1 90 ? -6.959 -4.320 3.092 1.00 98.00 90 CYS A C 1
ATOM 753 O O . CYS A 1 90 ? -6.409 -4.608 4.159 1.00 98.00 90 CYS A O 1
ATOM 755 N N . PRO A 1 91 ? -8.220 -3.855 3.071 1.00 97.62 91 PRO A N 1
ATOM 756 C CA . PRO A 1 91 ? -9.073 -3.836 4.256 1.00 97.62 91 PRO A CA 1
ATOM 757 C C . PRO A 1 91 ? -9.590 -5.245 4.599 1.00 97.62 91 PRO A C 1
ATOM 759 O O . PRO A 1 91 ? -9.665 -6.127 3.738 1.00 97.62 91 PRO A O 1
ATOM 762 N N . GLY A 1 92 ? -9.934 -5.464 5.868 1.00 96.88 92 GLY A N 1
ATOM 763 C CA . GLY A 1 92 ? -10.602 -6.680 6.334 1.00 96.88 92 GLY A CA 1
ATOM 764 C C . GLY A 1 92 ? -12.037 -6.755 5.814 1.00 96.88 92 GLY A C 1
ATOM 765 O O . GLY A 1 92 ? -12.686 -5.729 5.607 1.00 96.88 92 GLY A O 1
ATOM 766 N N . PHE A 1 93 ? -12.542 -7.969 5.605 1.00 95.38 93 PHE A N 1
ATOM 767 C CA . PHE A 1 93 ? -13.895 -8.183 5.097 1.00 95.38 93 PHE A CA 1
ATOM 768 C C . PHE A 1 93 ? -14.954 -8.092 6.206 1.00 95.38 93 PHE A C 1
ATOM 770 O O . PHE A 1 93 ? -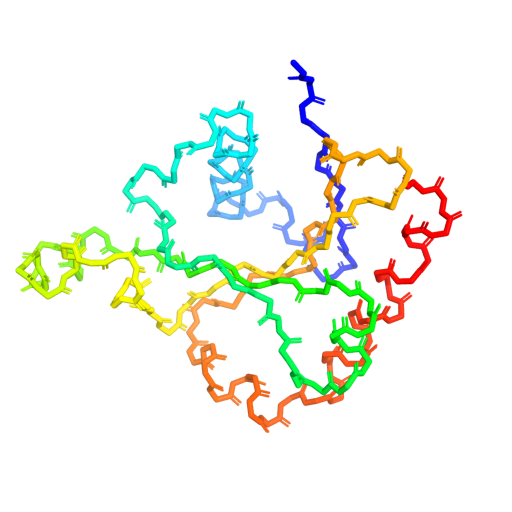16.008 -7.490 6.016 1.00 95.38 93 PHE A O 1
ATOM 777 N N . ARG A 1 94 ? -14.685 -8.675 7.380 1.00 92.62 94 ARG A N 1
ATOM 778 C CA . ARG A 1 94 ? -15.576 -8.662 8.559 1.00 92.62 94 ARG A CA 1
ATOM 779 C C . ARG A 1 94 ? -15.268 -7.502 9.514 1.00 92.62 94 ARG A C 1
ATOM 781 O O . ARG A 1 94 ? -16.153 -7.086 10.259 1.00 92.62 94 ARG A O 1
ATOM 788 N N . HIS A 1 95 ? -14.043 -6.975 9.488 1.00 95.12 95 HIS A N 1
ATOM 789 C CA . HIS A 1 95 ? -13.552 -5.896 10.348 1.00 95.12 95 HIS A CA 1
ATOM 790 C C . HIS A 1 95 ? -13.047 -4.725 9.497 1.00 95.12 95 HIS A C 1
ATOM 792 O O . HIS A 1 95 ? -11.898 -4.695 9.058 1.00 95.12 95 HIS A O 1
ATOM 798 N N . ALA A 1 96 ? -13.908 -3.727 9.287 1.00 90.88 96 ALA A N 1
ATOM 799 C CA . ALA A 1 96 ? -13.609 -2.567 8.442 1.00 90.88 96 ALA A CA 1
ATOM 800 C C . ALA A 1 96 ? -12.501 -1.643 8.998 1.00 90.88 96 ALA A C 1
ATOM 802 O O . ALA A 1 96 ? -11.995 -0.773 8.291 1.00 90.88 96 ALA A O 1
ATOM 803 N N . ASP A 1 97 ? -12.120 -1.800 10.268 1.00 95.69 97 ASP A N 1
ATOM 804 C CA . ASP A 1 97 ? -11.014 -1.088 10.912 1.00 95.69 97 ASP A CA 1
ATOM 805 C C . ASP A 1 97 ? -9.691 -1.876 10.892 1.00 95.69 97 ASP A C 1
ATOM 807 O O . ASP A 1 97 ? -8.684 -1.420 11.444 1.00 95.69 97 ASP A O 1
ATOM 811 N N . TYR A 1 98 ? -9.670 -3.053 10.259 1.00 97.94 98 TYR A N 1
ATOM 812 C CA . TYR A 1 98 ? -8.482 -3.890 10.126 1.00 97.94 98 TYR A CA 1
ATOM 813 C C . TYR A 1 98 ? -7.936 -3.763 8.709 1.00 97.94 98 TYR A C 1
ATOM 815 O O . TYR A 1 98 ? -8.680 -3.812 7.734 1.00 97.94 98 TYR A O 1
ATOM 823 N N . TYR A 1 99 ? -6.620 -3.623 8.593 1.00 98.44 99 TYR A N 1
ATOM 824 C CA . TYR A 1 99 ? -5.953 -3.464 7.306 1.00 98.44 99 TYR A CA 1
ATOM 825 C C . TYR A 1 99 ? -4.694 -4.319 7.260 1.00 98.44 99 TYR A C 1
ATOM 827 O O . TYR A 1 99 ? -3.921 -4.347 8.218 1.00 98.44 99 TYR A O 1
ATOM 835 N N . LEU A 1 100 ? -4.457 -4.971 6.130 1.00 98.56 100 LEU A N 1
ATOM 836 C CA . LEU A 1 100 ? -3.199 -5.617 5.792 1.00 98.56 100 LEU A CA 1
ATOM 837 C C . LEU A 1 100 ? -2.373 -4.663 4.932 1.00 98.56 100 LEU A C 1
ATOM 839 O O . LEU A 1 100 ? -2.765 -4.352 3.814 1.00 98.56 100 LEU A O 1
ATOM 843 N N . ALA A 1 101 ? -1.230 -4.210 5.435 1.00 98.44 101 ALA A N 1
ATOM 844 C CA . ALA A 1 101 ? -0.253 -3.460 4.658 1.00 98.44 101 ALA A CA 1
ATOM 845 C C . ALA A 1 101 ? 0.693 -4.444 3.950 1.00 98.44 101 ALA A C 1
ATOM 847 O O . ALA A 1 101 ? 1.459 -5.145 4.611 1.00 98.44 101 ALA A O 1
ATOM 848 N N . LEU A 1 102 ? 0.613 -4.516 2.620 1.00 98.25 102 LEU A N 1
ATOM 849 C CA . LEU A 1 102 ? 1.264 -5.544 1.798 1.00 98.25 102 LEU A CA 1
ATOM 850 C C . LEU A 1 102 ? 2.724 -5.196 1.498 1.00 98.25 102 LEU A C 1
ATOM 852 O O . LEU A 1 102 ? 3.629 -5.969 1.803 1.00 98.25 102 LEU A O 1
ATOM 856 N N . THR A 1 103 ? 2.954 -4.010 0.932 1.00 97.88 103 THR A N 1
ATOM 857 C CA . THR A 1 103 ? 4.290 -3.511 0.586 1.00 97.88 103 THR A CA 1
ATOM 858 C C . THR A 1 103 ? 4.291 -1.992 0.423 1.00 97.88 103 THR A C 1
ATOM 860 O O . THR A 1 103 ? 3.240 -1.371 0.258 1.00 97.88 103 THR A O 1
ATOM 863 N N . ILE A 1 104 ? 5.484 -1.396 0.419 1.00 97.50 104 ILE A N 1
ATOM 864 C CA . ILE A 1 104 ? 5.706 -0.010 0.011 1.00 97.50 104 ILE A CA 1
ATOM 865 C C . ILE A 1 104 ? 6.604 -0.010 -1.223 1.00 97.50 104 ILE A C 1
ATOM 867 O O . ILE A 1 104 ? 7.754 -0.451 -1.164 1.00 97.50 104 ILE A O 1
ATOM 871 N N . ILE A 1 105 ? 6.091 0.559 -2.311 1.00 96.25 105 ILE A N 1
ATOM 872 C CA . ILE A 1 105 ? 6.858 0.853 -3.515 1.00 96.25 105 ILE A CA 1
ATOM 873 C C . ILE A 1 105 ? 7.342 2.297 -3.417 1.00 96.25 105 ILE A C 1
ATOM 875 O O . ILE A 1 105 ? 6.545 3.233 -3.388 1.00 96.25 105 ILE A O 1
ATOM 879 N N . TRP A 1 106 ? 8.656 2.482 -3.307 1.00 93.06 106 TRP A N 1
ATOM 880 C CA . TRP A 1 106 ? 9.261 3.798 -3.075 1.00 93.06 106 TRP A CA 1
ATOM 881 C C . TRP A 1 106 ? 9.515 4.594 -4.359 1.00 93.06 106 TRP A C 1
ATOM 883 O O . TRP A 1 106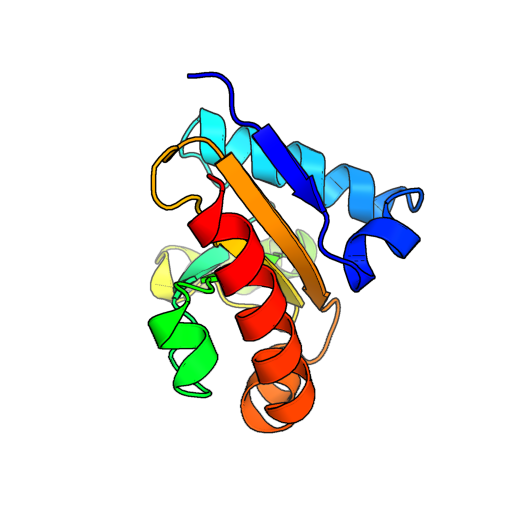 ? 9.663 5.810 -4.275 1.00 93.06 106 TRP A O 1
ATOM 893 N N . GLN A 1 107 ? 9.610 3.917 -5.507 1.00 90.06 107 GLN A N 1
ATOM 894 C CA . GLN A 1 107 ? 9.853 4.481 -6.840 1.00 90.06 107 GLN A CA 1
ATOM 895 C C . GLN A 1 107 ? 9.182 3.590 -7.896 1.00 90.06 107 GLN A C 1
ATOM 897 O O . GLN A 1 107 ? 8.967 2.405 -7.638 1.00 90.06 107 GLN A O 1
ATOM 902 N N . ASP A 1 108 ? 8.869 4.159 -9.060 1.00 90.19 108 ASP A N 1
ATOM 903 C CA . ASP A 1 108 ? 8.289 3.474 -10.223 1.00 90.19 108 ASP A CA 1
ATOM 904 C C . ASP A 1 108 ? 6.981 2.712 -9.941 1.00 90.19 108 ASP A C 1
ATOM 906 O O . ASP A 1 108 ? 6.700 1.677 -10.543 1.00 90.19 108 ASP A O 1
ATOM 910 N N . ALA A 1 109 ? 6.144 3.222 -9.029 1.00 90.00 109 ALA A N 1
ATOM 911 C CA . ALA A 1 109 ? 4.884 2.576 -8.651 1.00 90.00 109 ALA A CA 1
ATOM 912 C C . ALA A 1 109 ? 3.943 2.308 -9.837 1.00 90.00 109 ALA A C 1
ATOM 914 O O . ALA A 1 109 ? 3.289 1.267 -9.867 1.00 90.00 109 ALA A O 1
ATOM 915 N N . HIS A 1 110 ? 3.877 3.215 -10.816 1.00 88.31 110 HIS A N 1
ATOM 916 C CA . HIS A 1 110 ? 3.047 3.009 -12.005 1.00 88.31 110 HIS A CA 1
ATOM 917 C C . HIS A 1 110 ? 3.587 1.868 -12.877 1.00 88.31 110 HIS A C 1
ATOM 919 O O . HIS A 1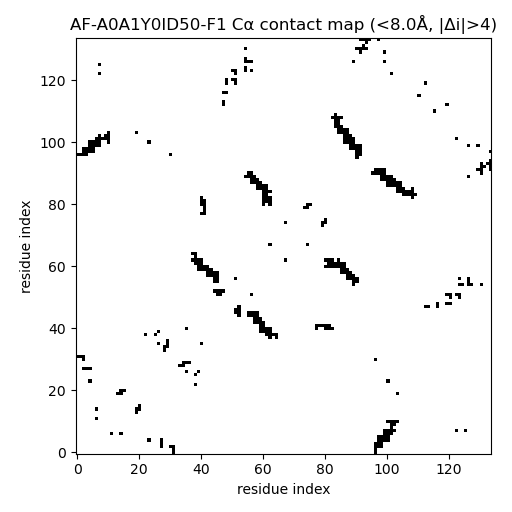 110 ? 2.835 0.948 -13.185 1.00 88.31 110 HIS A O 1
ATOM 925 N N . SER A 1 111 ? 4.891 1.854 -13.175 1.00 92.00 111 SER A N 1
ATOM 926 C CA . SER A 1 111 ? 5.521 0.759 -13.928 1.00 92.00 111 SER A CA 1
ATOM 927 C C . SER A 1 111 ? 5.396 -0.576 -13.195 1.00 92.00 111 SER A C 1
ATOM 929 O O . SER A 1 111 ? 5.097 -1.596 -13.805 1.00 92.00 111 SER A O 1
ATOM 931 N N . PHE A 1 112 ? 5.541 -0.580 -11.864 1.00 93.75 112 PHE A N 1
ATOM 932 C CA . PHE A 1 112 ? 5.305 -1.772 -11.053 1.00 93.75 112 PHE A CA 1
ATOM 933 C C . PHE A 1 112 ? 3.882 -2.313 -11.244 1.00 93.75 112 PHE A C 1
ATOM 935 O O . PHE A 1 112 ? 3.710 -3.518 -11.417 1.00 93.75 112 PHE A O 1
ATOM 942 N N . MET A 1 113 ? 2.867 -1.441 -11.243 1.00 91.00 113 MET A N 1
ATOM 943 C CA . MET A 1 113 ? 1.478 -1.855 -11.462 1.00 91.00 113 MET A CA 1
ATOM 944 C C . MET A 1 113 ? 1.239 -2.443 -12.853 1.00 91.00 113 MET A C 1
ATOM 946 O O . MET A 1 113 ? 0.473 -3.396 -12.969 1.00 91.00 113 MET A O 1
ATOM 950 N N . ASP A 1 114 ? 1.902 -1.906 -13.877 1.00 91.81 114 ASP A N 1
ATOM 951 C CA . ASP A 1 114 ? 1.735 -2.353 -15.261 1.00 91.81 114 ASP A CA 1
ATOM 952 C C . ASP A 1 114 ? 2.527 -3.634 -15.581 1.00 91.81 114 ASP A C 1
ATOM 954 O O . ASP A 1 114 ? 2.099 -4.442 -16.409 1.00 91.81 114 ASP A O 1
ATOM 958 N N . GLU A 1 115 ? 3.672 -3.846 -14.928 1.00 93.88 115 GLU A N 1
ATOM 959 C CA . GLU A 1 115 ? 4.624 -4.899 -15.303 1.00 93.88 115 GLU A CA 1
ATOM 960 C C . GLU A 1 115 ? 4.672 -6.067 -14.310 1.00 93.88 115 GLU A C 1
ATOM 962 O O . GLU A 1 115 ? 4.934 -7.206 -14.703 1.00 93.88 115 GLU A O 1
ATOM 967 N N . ARG A 1 116 ? 4.414 -5.825 -13.017 1.00 95.06 116 ARG A N 1
ATOM 968 C CA . ARG A 1 116 ? 4.614 -6.812 -11.937 1.00 95.06 116 ARG A CA 1
ATOM 969 C C . ARG A 1 116 ? 3.326 -7.483 -11.486 1.00 95.06 116 ARG A C 1
ATOM 971 O O . ARG A 1 116 ? 3.065 -7.661 -10.293 1.00 95.06 116 ARG A O 1
ATOM 978 N N . HIS A 1 117 ? 2.520 -7.911 -12.457 1.00 95.56 117 HIS A N 1
ATOM 979 C CA . HIS A 1 117 ? 1.309 -8.692 -12.197 1.00 95.56 117 HIS A CA 1
ATOM 980 C C . HIS A 1 117 ? 1.599 -9.994 -11.432 1.00 95.56 117 HIS A C 1
ATOM 982 O O . HIS A 1 117 ? 0.756 -10.445 -10.663 1.00 95.56 117 HIS A O 1
ATOM 988 N N . ASP A 1 118 ? 2.783 -10.587 -11.616 1.00 96.50 118 ASP A N 1
ATOM 989 C CA . ASP A 1 118 ? 3.256 -11.751 -10.862 1.00 96.50 118 ASP A CA 1
ATOM 990 C C . ASP A 1 118 ? 3.265 -11.485 -9.350 1.00 96.50 118 ASP A C 1
ATOM 992 O O . ASP A 1 118 ? 2.700 -12.267 -8.587 1.00 96.50 118 ASP A O 1
ATOM 996 N N . ILE A 1 119 ? 3.827 -10.350 -8.925 1.00 96.69 119 ILE A N 1
ATOM 997 C CA . ILE A 1 119 ? 3.856 -9.963 -7.512 1.00 96.69 119 ILE A CA 1
ATOM 998 C C . ILE A 1 119 ? 2.463 -9.543 -7.035 1.00 96.69 119 ILE A C 1
ATOM 1000 O O . ILE A 1 119 ? 2.038 -9.945 -5.954 1.00 96.69 119 ILE A O 1
ATOM 1004 N N . LEU A 1 120 ? 1.718 -8.766 -7.825 1.00 96.75 120 LEU A N 1
ATOM 1005 C CA . LEU A 1 120 ? 0.368 -8.346 -7.430 1.00 96.75 120 LEU A CA 1
ATOM 1006 C C . LEU A 1 120 ? -0.578 -9.540 -7.221 1.00 96.75 120 LEU A C 1
ATOM 1008 O O . LEU A 1 120 ? -1.421 -9.496 -6.328 1.00 96.75 120 LEU A O 1
ATOM 1012 N N . ASN A 1 121 ? -0.410 -10.625 -7.982 1.00 97.69 121 ASN A N 1
ATOM 1013 C CA . ASN A 1 121 ? -1.117 -11.883 -7.738 1.00 97.69 121 ASN A CA 1
ATOM 1014 C C . ASN A 1 121 ? -0.733 -12.512 -6.388 1.00 97.69 121 ASN A C 1
ATOM 1016 O O . ASN A 1 121 ? -1.614 -12.962 -5.664 1.00 97.69 121 ASN A O 1
ATOM 1020 N N . GLN A 1 122 ? 0.549 -12.500 -6.009 1.00 97.94 122 GLN A N 1
ATOM 1021 C CA . GLN A 1 122 ? 0.984 -12.990 -4.690 1.00 97.94 122 GLN A CA 1
ATOM 1022 C C . GLN A 1 122 ? 0.366 -12.162 -3.556 1.00 97.94 122 GLN A C 1
ATOM 1024 O O . GLN A 1 122 ? -0.112 -12.713 -2.563 1.00 97.94 122 GLN A O 1
ATOM 1029 N N . TYR A 1 123 ? 0.299 -10.841 -3.729 1.00 98.06 123 TYR A N 1
ATOM 1030 C CA . TYR A 1 123 ? -0.385 -9.965 -2.782 1.00 98.06 123 TYR A CA 1
ATOM 1031 C C . TYR A 1 123 ? -1.887 -10.240 -2.706 1.00 98.06 123 TYR A C 1
ATOM 1033 O O . TYR A 1 123 ? -2.449 -10.183 -1.613 1.00 98.06 123 TYR A O 1
ATOM 1041 N N . ALA A 1 124 ? -2.533 -10.581 -3.824 1.00 98.19 124 ALA A N 1
ATOM 1042 C CA . ALA A 1 124 ? -3.933 -10.997 -3.827 1.00 98.19 124 ALA A CA 1
ATOM 1043 C C . ALA A 1 124 ? -4.140 -12.288 -3.025 1.00 98.19 124 ALA A C 1
ATOM 1045 O O . ALA A 1 124 ? -5.057 -12.363 -2.214 1.00 98.19 124 ALA A O 1
ATOM 1046 N N . GLU A 1 125 ? -3.250 -13.273 -3.143 1.00 98.25 125 GLU A N 1
ATOM 1047 C CA . GLU A 1 125 ? -3.328 -14.486 -2.319 1.00 98.25 125 GLU A CA 1
ATOM 1048 C C . GLU A 1 125 ? -3.151 -14.201 -0.817 1.00 98.25 125 GLU A C 1
ATOM 1050 O O . GLU A 1 125 ? -3.811 -14.819 0.024 1.00 98.25 125 GLU A O 1
ATOM 1055 N N . GLU A 1 126 ? -2.261 -13.272 -0.453 1.00 98.19 126 GLU A N 1
ATOM 1056 C CA . GLU A 1 126 ? -2.121 -12.806 0.932 1.00 98.19 126 GLU A CA 1
ATOM 1057 C C . GLU A 1 126 ? -3.383 -12.087 1.426 1.00 98.19 126 GLU A C 1
ATOM 1059 O O . GLU A 1 126 ? -3.860 -12.376 2.530 1.00 98.19 126 GLU A O 1
ATOM 1064 N N . ALA A 1 127 ? -3.945 -11.198 0.604 1.00 98.12 127 ALA A N 1
ATOM 1065 C CA . ALA A 1 127 ? -5.177 -10.473 0.888 1.00 98.12 127 ALA A CA 1
ATOM 1066 C C . ALA A 1 127 ? -6.363 -11.430 1.084 1.00 98.12 127 ALA A C 1
ATOM 1068 O O . ALA A 1 127 ? -7.061 -11.320 2.092 1.00 98.12 127 ALA A O 1
ATOM 1069 N N . LEU A 1 128 ? -6.520 -12.436 0.219 1.00 98.06 128 LEU A N 1
ATOM 1070 C CA . LEU A 1 128 ? -7.546 -13.476 0.337 1.00 98.06 128 LEU A CA 1
ATOM 1071 C C . LEU A 1 128 ? -7.473 -14.198 1.686 1.00 98.06 128 LEU A C 1
ATOM 1073 O O . LEU A 1 128 ? -8.480 -14.345 2.388 1.00 98.06 128 LEU A O 1
ATOM 1077 N N . ARG A 1 129 ? -6.271 -14.642 2.083 1.00 98.12 129 ARG A N 1
ATOM 1078 C CA . ARG A 1 129 ? -6.067 -15.319 3.376 1.00 98.12 129 ARG A CA 1
ATOM 1079 C C . ARG A 1 129 ? -6.431 -14.408 4.543 1.00 98.12 129 ARG A C 1
ATOM 1081 O O . ARG A 1 129 ? -7.082 -14.853 5.485 1.00 98.12 129 ARG A O 1
ATOM 1088 N N . PHE A 1 130 ? -6.034 -13.142 4.474 1.00 98.00 130 PHE A N 1
ATOM 1089 C CA . PHE A 1 130 ? -6.343 -12.149 5.496 1.00 98.00 130 PHE A CA 1
ATOM 1090 C C . PHE A 1 130 ? -7.851 -11.884 5.609 1.00 98.00 130 PHE A C 1
ATOM 1092 O O . PHE A 1 130 ? -8.402 -12.008 6.703 1.00 98.00 130 PHE A O 1
ATOM 1099 N N . ARG A 1 131 ? -8.527 -11.614 4.488 1.00 97.00 131 ARG A N 1
ATOM 1100 C CA . ARG A 1 131 ? -9.975 -11.343 4.409 1.00 97.00 131 ARG A CA 1
ATOM 1101 C C . ARG A 1 131 ? -10.846 -12.548 4.769 1.00 97.00 131 ARG A C 1
ATOM 1103 O O . ARG A 1 131 ? -11.986 -12.400 5.197 1.00 97.00 131 ARG A O 1
ATOM 1110 N N . SER A 1 132 ? -10.320 -13.764 4.619 1.00 96.50 132 SER A N 1
ATOM 1111 C CA . SER A 1 132 ? -11.010 -14.985 5.058 1.00 96.50 132 SER A CA 1
ATOM 1112 C C . SER A 1 132 ? -11.092 -15.096 6.588 1.00 96.50 132 SER A C 1
ATOM 1114 O O . SER A 1 132 ? -11.980 -15.770 7.116 1.00 96.50 132 SER A O 1
ATOM 1116 N N . ILE A 1 133 ? -10.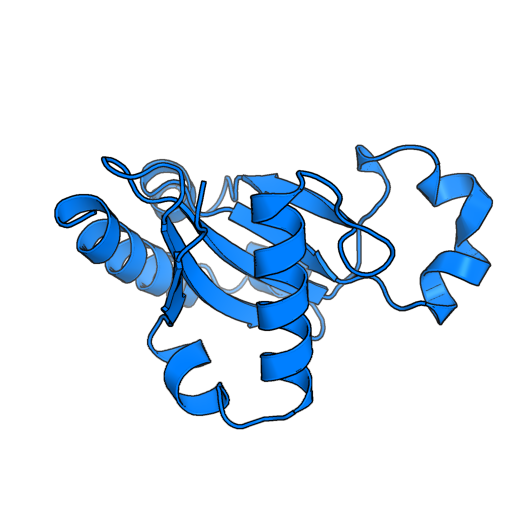172 -14.438 7.303 1.00 95.56 133 ILE A N 1
ATOM 1117 C CA . ILE A 1 133 ? -10.087 -14.439 8.769 1.00 95.56 133 ILE A CA 1
ATOM 1118 C C . ILE A 1 133 ? -10.753 -13.187 9.351 1.00 95.56 133 ILE A C 1
ATOM 1120 O O . ILE A 1 133 ? -11.531 -13.294 10.305 1.00 95.56 133 ILE A O 1
ATOM 1124 N N . TYR A 1 134 ? -10.437 -12.017 8.789 1.00 93.19 134 TYR A N 1
ATOM 1125 C CA . TYR A 1 134 ? -10.814 -10.699 9.297 1.00 93.19 134 TYR A CA 1
ATOM 1126 C C . TYR A 1 134 ? -11.736 -9.959 8.362 1.00 93.19 134 TYR A C 1
ATOM 1128 O O . TYR A 1 134 ? -12.520 -9.176 8.917 1.00 93.19 134 TYR A O 1
#

Foldseek 3Di:
DQAAEAEAPALVVVCVPPVSVVVVVLVRVCLVPVDNDQFWAAKAQLPPPVLSNVLRKIKTAGDDPVVCVVCVVQRPDRVSRHDQKIWIKGAAQVDRSYMYTYDIDGGNNVVCSVPVSVVSNVVSVVSVVRNVPD

Nearest PDB structures (foldseek):
  7tn8-assembly1_A-2  TM=3.286E-01  e=1.093E-01  Zea mays
  7tn7-assembly1_A-2  TM=4.688E-01  e=4.461E-01  Zea mays
  7tn5-assembly1_A-2  TM=4.697E-01  e=4.755E-01  Zea mays
  7tn6-assembly1_A-2  TM=4.598E-01  e=9.014E-01  Zea mays
  8oxe-assembly1_A  TM=3.152E-01  e=3.682E-01  Solanum tuberosum

Mean predicted aligned error: 4.49 Å

Radius of gyration: 14.23 Å; Cα contacts (8 Å, |Δi|>4): 228; chains: 1; bounding box: 29×40×32 Å

Organism: NCBI:txid141451

InterPro domains:
  IPR020353 mRNA interferase toxin YafO [PF13957] (28-131)

Solvent-accessible surface area (backbone atoms only — not comparable to full-atom values): 7004 Å² total; per-residue (Å²): 127,80,60,43,81,46,64,26,75,70,30,52,76,42,51,81,42,68,69,49,43,52,52,53,53,52,49,45,50,17,73,59,68,77,48,50,73,74,48,43,41,29,70,43,76,31,70,57,46,63,53,18,38,77,39,50,27,28,35,32,15,43,43,52,69,67,56,48,66,76,41,49,81,66,44,71,45,61,85,58,24,71,50,46,15,27,39,35,31,22,63,25,70,80,33,83,53,30,31,36,39,38,40,72,39,82,60,55,34,63,60,44,55,76,69,39,43,74,57,43,45,53,51,19,56,51,32,45,59,47,37,75,77,40

Secondary structure (DSSP, 8-state):
---EEEE-HHHHHHTTSHHHHHHHHHHHHHHHHT--TTTEEEEEE--SSHHHHHTT-EEEEEPPHHHHHHSTTGGGSSTT---S-EEEEEE-SS-TTEEEEEEEE-S-HHHHHHH-HHHHHHHHHHHHHHHHH-

Sequence (134 aa):
MSVKIFYGADLLEKKHIPAVKHVIQAFKEYKETNNPGTMFGRDAITYRPRSAFEEDIHHVHLLNKQEFKLKKLYLRDKYSRTSDSCLFYCPGFRHADYYLALTIIWQDAHSFMDERHDILNQYAEEALRFRSIY